Protein AF-A0A364MV01-F1 (afdb_monomer_lite)

pLDDT: mean 85.17, std 17.68, range [36.12, 98.31]

Sequence (183 aa):
MREFLAASLPLLVAGARKRDVSSSATFQLYAYGDNFGGLPLFWDGSLAYAGNPSLANSPEAAVVIFTADSDHHFVGNPNVSTSTGTPSWSNSTLFIPEPSAGDKRVGFLPPNNGTGNDTTHTSGFAFYGSTAMLYGDDGGIATSFTGKKLQDGVYALFWNETEGTVPLTLRKVAPSNPGSKVR

Foldseek 3Di:
DDDDDDDDDDPDDPDDPPPWQDQPDKFWKFKDFPVDDGFTWWADPFFIKGFQQVVVPDLQIAGWIWGAHPQAWTFTDGPPVRGPHDHPAGRWTWKAFDPPAPDFTTGTHGNDVQDADPTIHGGQWTDPPFWIWRQDPVRDIDQQWWWADPDVGMTTIGGNDDPRTGGIIMGRDGDPDPDDPPD

Organism: Stemphylium lycopersici (NCBI:txid183478)

Radius of gyration: 20.09 Å; chains: 1; bounding box: 46×78×45 Å

Secondary structure (DSSP, 8-state):
----------------------TT--B--EEEETTEEEEEEEEETTEEEEE-GGGS--TT-EEEEEEE-TT--EEEEE-TTT-SS-----SEEEEEE-TT-S--B-EEE-SSTT--BTTEE---EEEETTEEEEEPTTS-EE--EEEEEEETTEEEEEES--TT-EE-EEESS--S-------

Structure (mmCIF, N/CA/C/O backbone):
data_AF-A0A364MV01-F1
#
_entry.id   AF-A0A364MV01-F1
#
loop_
_atom_site.group_PDB
_atom_site.id
_atom_site.type_symbol
_atom_site.label_atom_id
_atom_site.label_alt_id
_atom_site.label_comp_id
_atom_site.label_asym_id
_atom_site.label_entity_id
_atom_site.label_seq_id
_atom_site.pdbx_PDB_ins_code
_atom_site.Cartn_x
_atom_site.Cartn_y
_atom_site.Cartn_z
_atom_site.occupancy
_atom_site.B_iso_or_equiv
_atom_site.auth_seq_id
_atom_site.auth_comp_id
_atom_site.auth_asym_id
_atom_site.auth_atom_id
_atom_site.pdbx_PDB_model_num
ATOM 1 N N . MET A 1 1 ? 0.624 -65.455 26.302 1.00 41.00 1 MET A N 1
ATOM 2 C CA . MET A 1 1 ? 1.327 -64.202 25.962 1.00 41.00 1 MET A CA 1
ATOM 3 C C . MET A 1 1 ? 0.863 -63.846 24.553 1.00 41.00 1 MET A C 1
ATOM 5 O O . MET A 1 1 ? 1.135 -64.625 23.653 1.00 41.00 1 MET A O 1
ATOM 9 N N . ARG A 1 2 ? -0.029 -62.857 24.395 1.00 42.50 2 ARG A N 1
ATOM 10 C CA . ARG A 1 2 ? -0.686 -62.528 23.113 1.00 42.50 2 ARG A CA 1
ATOM 11 C C . ARG A 1 2 ? -0.068 -61.246 22.560 1.00 42.50 2 ARG A C 1
ATOM 13 O O . ARG A 1 2 ? 0.119 -60.297 23.312 1.00 42.50 2 ARG A O 1
ATOM 20 N N . GLU A 1 3 ? 0.291 -61.293 21.286 1.00 42.31 3 GLU A N 1
ATOM 21 C CA . GLU A 1 3 ? 1.121 -60.314 20.589 1.00 42.31 3 GLU A CA 1
ATOM 22 C C . GLU A 1 3 ? 0.399 -58.979 20.354 1.00 42.31 3 GLU A C 1
ATOM 24 O O . GLU A 1 3 ? -0.775 -58.948 19.985 1.00 42.31 3 GLU A O 1
ATOM 29 N N . PHE A 1 4 ? 1.116 -57.876 20.579 1.00 43.44 4 PHE A N 1
ATOM 30 C CA . PHE A 1 4 ? 0.682 -56.518 20.258 1.00 43.44 4 PHE A CA 1
ATOM 31 C C . PHE A 1 4 ? 1.067 -56.198 18.805 1.00 43.44 4 PHE A C 1
ATOM 33 O O . PHE A 1 4 ? 2.248 -56.036 18.506 1.00 43.44 4 PHE A O 1
ATOM 40 N N . LEU A 1 5 ? 0.084 -56.059 17.908 1.00 42.28 5 LEU A N 1
ATOM 41 C CA . LEU A 1 5 ? 0.292 -55.407 16.610 1.00 42.28 5 LEU A CA 1
ATOM 42 C C . LEU A 1 5 ? 0.232 -53.885 16.803 1.00 42.28 5 LEU A C 1
ATOM 44 O O . LEU A 1 5 ? -0.844 -53.318 16.987 1.00 42.28 5 LEU A O 1
ATOM 48 N N . ALA A 1 6 ? 1.384 -53.219 16.745 1.00 47.22 6 ALA A N 1
ATOM 49 C CA . ALA A 1 6 ? 1.468 -51.767 16.630 1.00 47.22 6 ALA A CA 1
ATOM 50 C C . ALA A 1 6 ? 1.472 -51.383 15.141 1.00 47.22 6 ALA A C 1
ATOM 52 O O . ALA A 1 6 ? 2.449 -51.619 14.434 1.00 47.22 6 ALA A O 1
ATOM 53 N N . ALA A 1 7 ? 0.371 -50.809 14.655 1.00 45.78 7 ALA A N 1
ATOM 54 C CA . ALA A 1 7 ? 0.291 -50.238 13.315 1.00 45.78 7 ALA A CA 1
ATOM 55 C C . ALA A 1 7 ? 0.897 -48.824 13.323 1.00 45.78 7 ALA A C 1
ATOM 57 O O . ALA A 1 7 ? 0.316 -47.899 13.889 1.00 45.78 7 ALA A O 1
ATOM 58 N N . SER A 1 8 ? 2.068 -48.648 12.709 1.00 47.25 8 SER A N 1
ATOM 59 C CA . SER A 1 8 ? 2.662 -47.335 12.455 1.00 47.25 8 SER A CA 1
ATOM 60 C C . SER A 1 8 ? 2.208 -46.813 11.088 1.00 47.25 8 SER A C 1
ATOM 62 O O . SER A 1 8 ? 2.516 -47.380 10.043 1.00 47.25 8 SER A O 1
ATOM 64 N N . LEU A 1 9 ? 1.445 -45.720 11.088 1.00 49.06 9 LEU A N 1
ATOM 65 C CA . LEU A 1 9 ? 1.092 -44.974 9.879 1.00 49.06 9 LEU A CA 1
ATOM 66 C C . LEU A 1 9 ? 2.166 -43.905 9.618 1.00 49.06 9 LEU A C 1
ATOM 68 O O . LEU A 1 9 ? 2.399 -43.073 10.498 1.00 49.06 9 LEU A O 1
ATOM 72 N N . PRO A 1 10 ? 2.802 -43.861 8.436 1.00 48.56 10 PRO A N 1
ATOM 73 C CA . PRO A 1 10 ? 3.626 -42.724 8.062 1.00 48.56 10 PRO A CA 1
ATOM 74 C C . PRO A 1 10 ? 2.717 -41.545 7.680 1.00 48.56 10 PRO A C 1
ATOM 76 O O . PRO A 1 10 ? 2.032 -41.580 6.658 1.00 48.56 10 PRO A O 1
ATOM 79 N N . LEU A 1 11 ? 2.711 -40.482 8.491 1.00 46.56 11 LEU A N 1
ATOM 80 C CA . LEU A 1 11 ? 2.177 -39.187 8.064 1.00 46.56 11 LEU A CA 1
ATOM 81 C C . LEU A 1 11 ? 3.118 -38.597 7.002 1.00 46.56 11 LEU A C 1
ATOM 83 O O . LEU A 1 11 ? 4.195 -38.093 7.317 1.00 46.56 11 LEU A O 1
ATOM 87 N N . LEU A 1 12 ? 2.699 -38.630 5.738 1.00 43.09 12 LEU A N 1
ATOM 88 C CA . LEU A 1 12 ? 3.287 -37.804 4.686 1.00 43.09 12 LEU A CA 1
ATOM 89 C C . LEU A 1 12 ? 2.880 -36.344 4.928 1.00 43.09 12 LEU A C 1
ATOM 91 O O . LEU A 1 12 ? 1.761 -35.935 4.626 1.00 43.09 12 LEU A O 1
ATOM 95 N N . VAL A 1 13 ? 3.799 -35.548 5.474 1.00 52.81 13 VAL A N 1
ATOM 96 C CA . VAL A 1 13 ? 3.675 -34.087 5.488 1.00 52.81 13 VAL A CA 1
ATOM 97 C C . VAL A 1 13 ? 3.856 -33.592 4.055 1.00 52.81 13 VAL A C 1
ATOM 99 O O . VAL A 1 13 ? 4.966 -33.547 3.525 1.00 52.81 13 VAL A O 1
ATOM 102 N N . ALA A 1 14 ? 2.752 -33.225 3.408 1.00 51.31 14 ALA A N 1
ATOM 103 C CA . ALA A 1 14 ? 2.786 -32.451 2.178 1.00 51.31 14 ALA A CA 1
ATOM 104 C C . ALA A 1 14 ? 3.349 -31.060 2.508 1.00 51.31 14 ALA A C 1
ATOM 106 O O . ALA A 1 14 ? 2.655 -30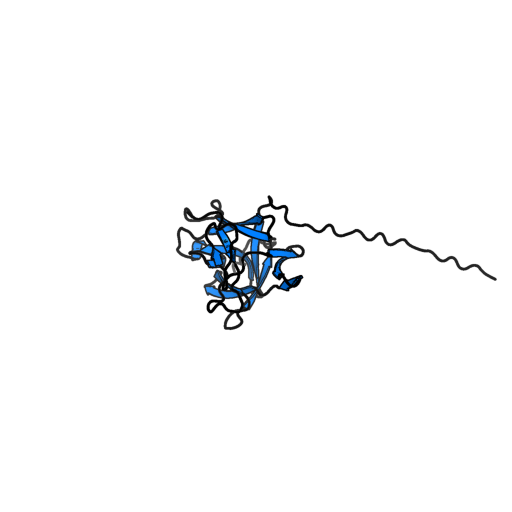.210 3.064 1.00 51.31 14 ALA A O 1
ATOM 107 N N . GLY A 1 15 ? 4.630 -30.843 2.207 1.00 42.66 15 GLY A N 1
ATOM 108 C CA . GLY A 1 15 ? 5.266 -29.540 2.358 1.00 42.66 15 GLY A CA 1
ATOM 109 C C . GLY A 1 15 ? 4.508 -28.488 1.550 1.00 42.66 15 GLY A C 1
ATOM 110 O O . GLY A 1 15 ? 4.415 -28.579 0.323 1.00 42.66 15 GLY A O 1
ATOM 111 N N . ALA A 1 16 ? 3.957 -27.483 2.228 1.00 49.53 16 ALA A N 1
ATOM 112 C CA . ALA A 1 16 ? 3.394 -26.319 1.566 1.00 49.53 16 ALA A CA 1
ATOM 113 C C . ALA A 1 16 ? 4.526 -25.599 0.819 1.00 49.53 16 ALA A C 1
ATOM 115 O O . ALA A 1 16 ? 5.433 -25.039 1.433 1.00 49.53 16 ALA A O 1
ATOM 116 N N . ARG A 1 17 ? 4.497 -25.623 -0.519 1.00 48.19 17 ARG A N 1
ATOM 117 C CA . ARG A 1 17 ? 5.407 -24.799 -1.322 1.00 48.19 17 ARG A CA 1
ATOM 118 C C . ARG A 1 17 ? 5.105 -23.332 -1.026 1.00 48.19 17 ARG A C 1
ATOM 120 O O . ARG A 1 17 ? 3.990 -22.870 -1.285 1.00 48.19 17 ARG A O 1
ATOM 127 N N . LYS A 1 18 ? 6.101 -22.610 -0.504 1.00 46.16 18 LYS A N 1
ATOM 128 C CA . LYS A 1 18 ? 6.099 -21.147 -0.408 1.00 46.16 18 LYS A CA 1
ATOM 129 C C . LYS A 1 18 ? 5.833 -20.609 -1.817 1.00 46.16 18 LYS A C 1
ATOM 131 O O . LYS A 1 18 ? 6.672 -20.735 -2.704 1.00 46.16 18 LYS A O 1
ATOM 136 N N . ARG A 1 19 ? 4.622 -20.101 -2.061 1.00 48.78 19 ARG A N 1
ATOM 137 C CA . ARG A 1 19 ? 4.310 -19.356 -3.285 1.00 48.78 19 ARG A CA 1
ATOM 138 C C . ARG A 1 19 ? 4.868 -17.955 -3.101 1.00 48.78 19 ARG A C 1
ATOM 140 O O . ARG A 1 19 ? 4.115 -17.034 -2.789 1.00 48.78 19 ARG A O 1
ATOM 147 N N . ASP A 1 20 ? 6.184 -17.837 -3.244 1.00 50.91 20 ASP A N 1
ATOM 148 C CA . ASP A 1 20 ? 6.788 -16.535 -3.482 1.00 50.91 20 ASP A CA 1
ATOM 149 C C . ASP A 1 20 ? 6.194 -15.973 -4.776 1.00 50.91 20 ASP A C 1
ATOM 151 O O . ASP A 1 20 ? 5.928 -16.712 -5.733 1.00 50.91 20 ASP A O 1
ATOM 155 N N . VAL A 1 21 ? 5.881 -14.682 -4.774 1.00 53.62 21 VAL A N 1
ATOM 156 C CA . VAL A 1 21 ? 5.477 -14.006 -6.005 1.00 53.62 21 VAL A CA 1
ATOM 157 C C . VAL A 1 21 ? 6.710 -14.014 -6.891 1.00 53.62 21 VAL A C 1
ATOM 159 O O . VAL A 1 21 ? 7.734 -13.456 -6.519 1.00 53.62 21 VAL A O 1
ATOM 162 N N . SER A 1 22 ? 6.642 -14.717 -8.025 1.00 56.75 22 SER A N 1
ATOM 163 C CA . SER A 1 22 ? 7.696 -14.611 -9.032 1.00 56.75 22 SER A CA 1
ATOM 164 C C . SER A 1 22 ? 7.870 -13.133 -9.356 1.00 56.75 22 SER A C 1
ATOM 166 O O . SER A 1 22 ? 6.869 -12.445 -9.549 1.00 56.75 22 SER A O 1
ATOM 168 N N . SER A 1 23 ? 9.106 -12.650 -9.417 1.00 59.25 23 SER A N 1
ATOM 169 C CA . SER A 1 23 ? 9.403 -11.232 -9.630 1.00 59.25 23 SER A CA 1
ATOM 170 C C . SER A 1 23 ? 8.884 -10.673 -10.969 1.00 59.25 23 SER A C 1
ATOM 172 O O . SER A 1 23 ? 8.877 -9.470 -11.199 1.00 59.25 23 SER A O 1
ATOM 174 N N . SER A 1 24 ? 8.381 -11.539 -11.854 1.00 62.16 24 SER A N 1
ATOM 175 C CA . SER A 1 24 ? 7.707 -11.177 -13.105 1.00 62.16 24 SER A CA 1
ATOM 176 C C . SER A 1 24 ? 6.173 -11.237 -13.052 1.00 62.16 24 SER A C 1
ATOM 178 O O . SER A 1 24 ? 5.512 -10.865 -14.021 1.00 62.16 24 SER A O 1
ATOM 180 N N . ALA A 1 25 ? 5.574 -11.716 -11.959 1.00 83.50 25 ALA A N 1
ATOM 181 C CA . ALA A 1 25 ? 4.128 -11.846 -11.843 1.00 83.50 25 ALA A CA 1
ATOM 182 C C . ALA A 1 25 ? 3.491 -10.517 -11.421 1.00 83.50 25 ALA A C 1
ATOM 184 O O . ALA A 1 25 ? 3.784 -9.978 -10.353 1.00 83.50 25 ALA A O 1
ATOM 185 N N . THR A 1 26 ? 2.563 -10.024 -12.239 1.00 93.31 26 THR A N 1
ATOM 186 C CA . THR A 1 26 ? 1.759 -8.848 -11.908 1.00 93.31 26 THR A CA 1
ATOM 187 C C . THR A 1 26 ? 0.609 -9.203 -10.966 1.00 93.31 26 THR A C 1
ATOM 189 O O . THR A 1 26 ? -0.022 -10.251 -11.123 1.00 93.31 26 THR A O 1
ATOM 192 N N . PHE A 1 27 ? 0.267 -8.315 -10.038 1.00 95.31 27 PHE A N 1
ATOM 193 C CA . PHE A 1 27 ? -0.871 -8.470 -9.129 1.00 95.31 27 PHE A CA 1
ATOM 194 C C . PHE A 1 27 ? -1.535 -7.124 -8.818 1.00 95.31 27 PHE A C 1
ATOM 196 O O . PHE A 1 27 ? -0.962 -6.067 -9.036 1.00 95.31 27 PHE A O 1
ATOM 203 N N . GLN A 1 28 ? -2.755 -7.156 -8.292 1.00 96.50 28 GLN A N 1
ATOM 204 C CA . GLN A 1 28 ? -3.411 -5.985 -7.702 1.00 96.50 28 GLN A CA 1
ATOM 205 C C . GLN A 1 28 ? -3.537 -6.206 -6.199 1.00 96.50 28 GLN A C 1
ATOM 207 O O . GLN A 1 28 ? -3.612 -7.350 -5.747 1.00 96.50 28 GLN A O 1
ATOM 212 N N . LEU A 1 29 ? -3.572 -5.124 -5.429 1.00 97.44 29 LEU A N 1
ATOM 213 C CA . LEU A 1 29 ? -3.875 -5.179 -4.004 1.00 97.44 29 LEU A CA 1
ATOM 214 C C . LEU A 1 29 ? -5.323 -4.763 -3.771 1.00 97.44 29 LEU A C 1
ATOM 216 O O . LEU A 1 29 ? -5.802 -3.796 -4.354 1.00 97.44 29 LEU A O 1
ATOM 220 N N . TYR A 1 30 ? -5.999 -5.493 -2.894 1.00 97.62 30 TYR A N 1
ATOM 221 C CA . TYR A 1 30 ? -7.372 -5.238 -2.489 1.00 97.62 30 TYR A CA 1
ATOM 222 C C . TYR A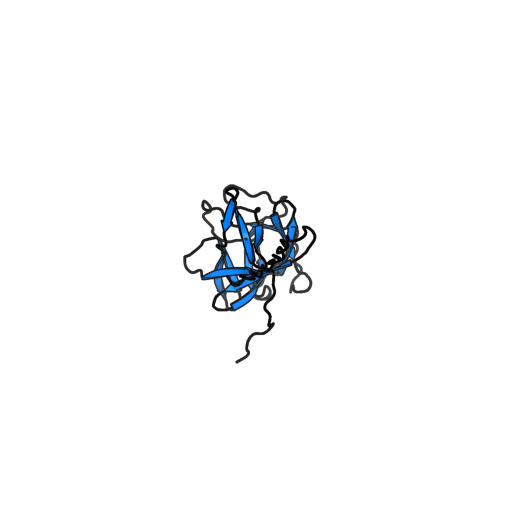 1 30 ? -7.428 -5.086 -0.974 1.00 97.62 30 TYR A C 1
ATOM 224 O O . TYR A 1 30 ? -6.934 -5.947 -0.241 1.00 97.62 30 TYR A O 1
ATOM 232 N N . ALA A 1 31 ? -8.040 -4.005 -0.506 1.00 97.56 31 ALA A N 1
ATOM 233 C CA . ALA A 1 31 ? -8.274 -3.748 0.901 1.00 97.56 31 ALA A CA 1
ATOM 234 C C . ALA A 1 31 ? -9.550 -4.443 1.381 1.00 97.56 31 ALA A C 1
ATOM 236 O O . ALA A 1 31 ? -10.618 -4.340 0.771 1.00 97.56 31 ALA A O 1
ATOM 237 N N . TYR A 1 32 ? -9.431 -5.121 2.513 1.00 96.38 32 TYR A N 1
ATOM 238 C CA . TYR A 1 32 ? -10.519 -5.749 3.247 1.00 96.38 32 TYR A CA 1
ATOM 239 C C . TYR A 1 32 ? -10.598 -5.118 4.631 1.00 96.38 32 TYR A C 1
ATOM 241 O O . TYR A 1 32 ? -9.579 -5.003 5.310 1.00 96.38 32 TYR A O 1
ATOM 249 N N . GLY A 1 33 ? -11.801 -4.739 5.043 1.00 92.31 33 GLY A N 1
ATOM 250 C CA . GLY A 1 33 ? -12.099 -4.254 6.386 1.00 92.31 33 GLY A CA 1
ATOM 251 C C . GLY A 1 33 ? -13.487 -4.715 6.817 1.00 92.31 33 GLY A C 1
ATOM 252 O O . GLY A 1 33 ? -14.207 -5.342 6.041 1.00 92.31 33 GLY A O 1
ATOM 253 N N . ASP A 1 34 ? -13.890 -4.376 8.036 1.00 86.44 34 ASP A N 1
ATOM 254 C CA . ASP A 1 34 ? -15.136 -4.895 8.625 1.00 86.44 34 ASP A CA 1
ATOM 255 C C . ASP A 1 34 ? -16.393 -4.558 7.804 1.00 86.44 34 ASP A C 1
ATOM 257 O O . ASP A 1 34 ? -17.345 -5.333 7.759 1.00 86.44 34 ASP A O 1
ATOM 261 N N . ASN A 1 35 ? -16.382 -3.414 7.112 1.00 83.44 35 ASN A N 1
ATOM 262 C CA . ASN A 1 35 ? -17.541 -2.883 6.389 1.00 83.44 35 ASN A CA 1
ATOM 263 C C . ASN A 1 35 ? -17.447 -3.012 4.859 1.00 83.44 35 ASN A C 1
ATOM 265 O O . ASN A 1 35 ? -18.374 -2.609 4.157 1.00 83.44 35 ASN A O 1
ATOM 269 N N . PHE A 1 36 ? -16.342 -3.534 4.316 1.00 87.62 36 PHE A N 1
ATOM 270 C CA . PHE A 1 36 ? -16.171 -3.700 2.871 1.00 87.62 36 PHE A CA 1
ATOM 271 C C . PHE A 1 36 ? -15.221 -4.849 2.523 1.00 87.62 36 PHE A C 1
ATOM 273 O O . PHE A 1 36 ? -14.208 -5.085 3.179 1.00 87.62 36 PHE A O 1
ATOM 280 N N . GLY A 1 37 ? -15.530 -5.550 1.432 1.00 89.12 37 GLY A N 1
ATOM 281 C CA . GLY A 1 37 ? -14.739 -6.680 0.958 1.00 89.12 37 GLY A CA 1
ATOM 282 C C . GLY A 1 37 ? -14.052 -6.378 -0.365 1.00 89.12 37 GLY A C 1
ATOM 283 O O . GLY A 1 37 ? -14.693 -6.456 -1.408 1.00 89.12 37 GLY A O 1
ATOM 284 N N . GLY A 1 38 ? -12.749 -6.107 -0.327 1.00 93.69 38 GLY A N 1
ATOM 285 C CA . GLY A 1 38 ? -11.891 -6.124 -1.509 1.00 93.69 38 GLY A CA 1
ATOM 286 C C . GLY A 1 38 ? -11.978 -4.880 -2.394 1.00 93.69 38 GLY A C 1
ATOM 287 O O . GLY A 1 38 ? -12.139 -5.003 -3.606 1.00 93.69 38 GLY A O 1
ATOM 288 N N . LEU A 1 39 ? -11.847 -3.687 -1.809 1.00 95.88 39 LEU A N 1
ATOM 289 C CA . LEU A 1 39 ? -11.692 -2.450 -2.582 1.00 95.88 39 LEU A CA 1
ATOM 290 C C . LEU A 1 39 ? -10.296 -2.410 -3.227 1.00 95.88 39 LEU A C 1
ATOM 292 O O . LEU A 1 39 ? -9.318 -2.579 -2.499 1.00 95.88 39 LEU A O 1
ATOM 296 N N . PRO A 1 40 ? -10.159 -2.199 -4.548 1.00 96.81 40 PRO A N 1
ATOM 297 C CA . PRO A 1 40 ? -8.850 -2.177 -5.188 1.00 96.81 40 PRO A CA 1
ATOM 298 C C . PRO A 1 40 ? -8.036 -0.972 -4.715 1.00 96.81 40 PRO A C 1
ATOM 300 O O . PRO A 1 40 ? -8.581 0.105 -4.467 1.00 96.81 40 PRO A O 1
ATOM 303 N N . LEU A 1 41 ? -6.726 -1.161 -4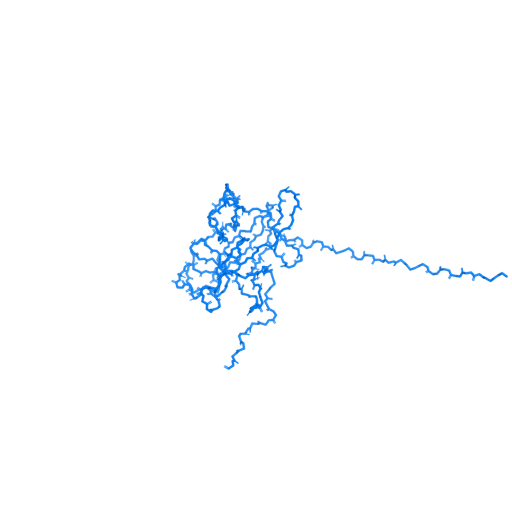.601 1.00 97.81 41 LEU A N 1
ATOM 304 C CA . LEU A 1 41 ? -5.794 -0.086 -4.311 1.00 97.81 41 LEU A CA 1
ATOM 305 C C . LEU A 1 41 ? -5.564 0.746 -5.580 1.00 97.81 41 LEU A C 1
ATOM 307 O O . LEU A 1 41 ? -5.258 0.202 -6.646 1.00 97.81 41 LEU A O 1
ATOM 311 N N . PHE A 1 42 ? -5.700 2.059 -5.465 1.00 97.56 42 PHE A N 1
ATOM 312 C CA . PHE A 1 42 ? -5.466 3.017 -6.532 1.00 97.56 42 PHE A CA 1
ATOM 313 C C . PHE A 1 42 ? -4.498 4.112 -6.082 1.00 97.56 42 PHE A C 1
ATOM 315 O O . PHE A 1 42 ? -4.378 4.427 -4.895 1.00 97.56 42 PHE A O 1
ATOM 322 N N . TRP A 1 43 ? -3.787 4.657 -7.058 1.00 97.19 43 TRP A N 1
ATOM 323 C CA . TRP A 1 43 ? -2.885 5.788 -6.908 1.00 97.19 43 TRP A CA 1
ATOM 324 C C . TRP A 1 43 ? -3.653 7.067 -7.216 1.00 97.19 43 TRP A C 1
ATOM 326 O O . TRP A 1 43 ? -4.393 7.093 -8.200 1.00 97.19 43 TRP A O 1
ATOM 336 N N . ASP A 1 44 ? -3.458 8.117 -6.422 1.00 95.62 44 ASP A N 1
ATOM 337 C CA . ASP A 1 44 ? -3.834 9.483 -6.795 1.00 95.62 44 ASP A CA 1
ATOM 338 C C . ASP A 1 44 ? -2.862 10.491 -6.164 1.00 95.62 44 ASP A C 1
ATOM 340 O O . ASP A 1 44 ? -2.655 10.509 -4.949 1.00 95.62 44 ASP A O 1
ATOM 344 N N . GLY A 1 45 ? -2.216 11.305 -6.998 1.00 93.12 45 GLY A N 1
ATOM 345 C CA . GLY A 1 45 ? -1.331 12.386 -6.565 1.00 93.12 45 GLY A CA 1
ATOM 346 C C . GLY A 1 45 ? -0.216 11.968 -5.597 1.00 93.12 45 GLY A C 1
ATOM 347 O O . GLY A 1 45 ? 0.062 12.723 -4.672 1.00 93.12 45 GLY A O 1
ATOM 348 N N . SER A 1 46 ? 0.415 10.801 -5.797 1.00 94.94 46 SER A N 1
ATOM 349 C CA . SER A 1 46 ? 1.453 10.151 -4.952 1.00 94.94 46 SER A CA 1
ATOM 350 C C . SER A 1 46 ? 0.977 9.379 -3.717 1.00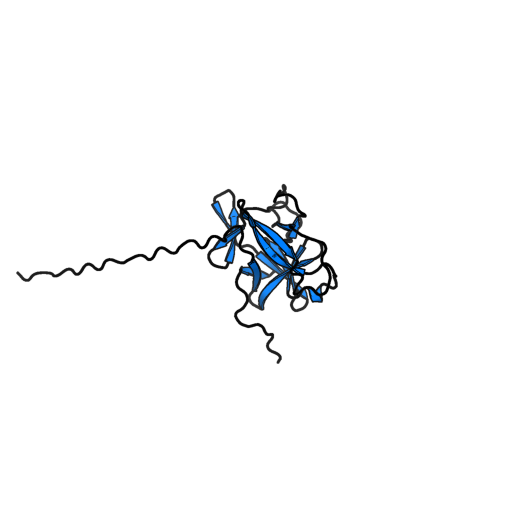 94.94 46 SER A C 1
ATOM 352 O O . SER A 1 46 ? 1.793 8.753 -3.044 1.00 94.94 46 SER A O 1
ATOM 354 N N . LEU A 1 47 ? -0.321 9.356 -3.421 1.00 97.81 47 LEU A N 1
ATOM 355 C CA . LEU A 1 47 ? -0.856 8.656 -2.253 1.00 97.81 47 LEU A CA 1
ATOM 356 C C . LEU A 1 47 ? -1.626 7.396 -2.643 1.00 97.81 47 LEU A C 1
ATOM 358 O O . LEU A 1 47 ? -2.125 7.265 -3.764 1.00 97.81 47 LEU A O 1
ATOM 362 N N . ALA A 1 48 ? -1.704 6.462 -1.696 1.00 98.12 48 ALA A N 1
ATOM 363 C CA . ALA A 1 48 ? -2.421 5.210 -1.853 1.00 98.12 48 ALA A CA 1
ATOM 364 C C . ALA A 1 48 ? -3.822 5.295 -1.239 1.00 98.12 48 ALA A C 1
ATOM 366 O O . ALA A 1 48 ? -4.011 5.678 -0.081 1.00 98.12 48 ALA A O 1
ATOM 367 N N . TYR A 1 49 ? -4.810 4.860 -2.012 1.00 97.75 49 TYR A N 1
ATOM 368 C CA . TYR A 1 49 ? -6.209 4.820 -1.611 1.00 97.75 49 TYR A CA 1
ATOM 369 C C . TYR A 1 49 ? -6.811 3.465 -1.950 1.00 97.75 49 TYR A C 1
ATOM 371 O O . TYR A 1 49 ? -6.381 2.807 -2.890 1.00 97.75 49 TYR A O 1
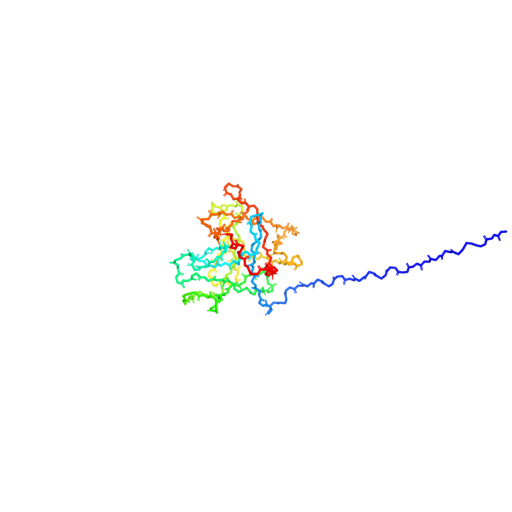ATOM 379 N N . ALA A 1 50 ? -7.839 3.049 -1.222 1.00 97.44 50 ALA A N 1
ATOM 380 C CA . ALA A 1 50 ? -8.629 1.870 -1.549 1.00 97.44 50 ALA A CA 1
ATOM 381 C C . ALA A 1 50 ? -10.033 2.292 -1.981 1.00 97.44 50 ALA A C 1
ATOM 383 O O . ALA A 1 50 ? -10.733 2.967 -1.223 1.00 97.44 50 ALA A O 1
ATOM 384 N N . GLY A 1 51 ? -10.460 1.898 -3.181 1.00 95.38 51 GLY A N 1
ATOM 385 C CA . GLY A 1 51 ? -11.770 2.285 -3.695 1.00 95.38 51 GLY A CA 1
ATOM 386 C C . GLY A 1 51 ? -11.869 2.377 -5.209 1.00 95.38 51 GLY A C 1
ATOM 387 O O . GLY A 1 51 ? -11.065 1.811 -5.943 1.00 95.38 51 GLY A O 1
ATOM 388 N N . ASN A 1 52 ? -12.884 3.103 -5.673 1.00 92.81 52 ASN A N 1
ATOM 389 C CA . ASN A 1 52 ? -13.063 3.401 -7.091 1.00 92.81 52 ASN A CA 1
ATOM 390 C C . ASN A 1 52 ? -12.324 4.707 -7.468 1.00 92.81 52 ASN A C 1
ATOM 392 O O . ASN A 1 52 ? -12.742 5.767 -6.996 1.00 92.81 52 ASN A O 1
ATOM 396 N N . PRO A 1 53 ? -11.293 4.676 -8.338 1.00 92.75 53 PRO A N 1
ATOM 397 C CA . PRO A 1 53 ? -10.551 5.877 -8.734 1.00 92.75 53 PRO A CA 1
ATOM 398 C C . PRO A 1 53 ? -11.406 6.917 -9.471 1.00 92.75 53 PRO A C 1
ATOM 400 O O . PRO A 1 53 ? -11.106 8.105 -9.400 1.00 92.75 53 PRO A O 1
ATOM 403 N N . SER A 1 54 ? -12.515 6.526 -10.112 1.00 91.06 54 SER A N 1
ATOM 404 C CA . SER A 1 54 ? -13.430 7.477 -10.768 1.00 91.06 54 SER A CA 1
ATOM 405 C C . SER A 1 54 ? -14.080 8.467 -9.795 1.00 91.06 54 SER A C 1
ATOM 407 O O . SER A 1 54 ? -14.655 9.461 -10.225 1.00 91.06 54 SER A O 1
ATOM 409 N N . LEU A 1 55 ? -14.003 8.200 -8.488 1.00 91.38 55 LEU A N 1
ATOM 410 C CA . LEU A 1 55 ? -14.500 9.078 -7.433 1.00 91.38 55 LEU A CA 1
ATOM 411 C C . LEU A 1 55 ? -13.468 10.121 -6.968 1.00 91.38 55 LEU A C 1
ATOM 413 O O . LEU A 1 55 ? -13.839 11.036 -6.240 1.00 91.38 55 LEU A O 1
ATOM 417 N N . ALA A 1 56 ? -12.200 10.005 -7.379 1.00 85.38 56 ALA A N 1
ATOM 418 C CA . ALA A 1 56 ? -11.115 10.900 -6.967 1.00 85.38 56 ALA A CA 1
ATOM 419 C C . ALA A 1 56 ? -11.068 12.228 -7.755 1.00 85.38 56 ALA A C 1
ATOM 421 O O . ALA A 1 56 ? -10.286 13.110 -7.421 1.00 85.38 56 ALA A O 1
ATOM 422 N N . ASN A 1 57 ? -11.905 12.401 -8.789 1.00 84.12 57 ASN A N 1
ATOM 423 C CA . ASN A 1 57 ? -11.935 13.592 -9.660 1.00 84.12 57 ASN A CA 1
ATOM 424 C C . ASN A 1 57 ? -10.558 13.983 -10.249 1.00 84.12 57 ASN A C 1
ATOM 426 O O . ASN A 1 57 ? -10.310 15.153 -10.533 1.00 84.12 57 ASN A O 1
ATOM 430 N N . SER A 1 58 ? -9.672 13.006 -10.448 1.00 90.06 58 SER A N 1
ATOM 431 C CA . SER A 1 58 ? -8.307 13.192 -10.944 1.00 90.06 58 SER A CA 1
ATOM 432 C C . SER A 1 58 ? -8.096 12.339 -12.201 1.00 90.06 58 SER A C 1
ATOM 434 O O . SER A 1 58 ? -8.393 11.142 -12.172 1.00 90.06 58 SER A O 1
ATOM 436 N N . PRO A 1 59 ? -7.605 12.907 -13.323 1.00 91.31 59 PRO A N 1
ATOM 437 C CA . PRO A 1 59 ? -7.339 12.139 -14.544 1.00 91.31 59 PRO A CA 1
ATOM 438 C C . PRO A 1 59 ? -6.159 11.170 -14.388 1.00 91.31 59 PRO A C 1
ATOM 440 O O . PRO A 1 59 ? -6.008 10.256 -15.197 1.00 91.31 59 PRO A O 1
ATOM 443 N N . GLU A 1 60 ? -5.347 11.361 -13.348 1.00 94.56 60 GLU A N 1
ATOM 444 C CA . GLU A 1 60 ? -4.211 10.506 -13.019 1.00 94.56 60 GLU A CA 1
ATOM 445 C C . GLU A 1 60 ? -4.600 9.345 -12.086 1.00 94.56 60 GLU A C 1
ATOM 447 O O . GLU A 1 60 ? -3.815 8.410 -11.905 1.00 94.56 60 GLU A O 1
ATOM 452 N N . ALA A 1 61 ? -5.803 9.384 -11.497 1.00 95.44 61 ALA A N 1
ATOM 453 C CA . ALA A 1 61 ? -6.253 8.363 -10.565 1.00 95.44 61 ALA A CA 1
ATOM 454 C C . ALA A 1 61 ? -6.502 7.029 -11.276 1.00 95.44 61 ALA A C 1
ATOM 456 O O . ALA A 1 61 ? -7.316 6.930 -12.199 1.00 95.44 61 ALA A O 1
ATOM 457 N N . ALA A 1 62 ? -5.824 5.977 -10.819 1.00 96.88 62 ALA A N 1
ATOM 458 C CA . ALA A 1 62 ? -5.903 4.665 -11.449 1.00 96.88 62 ALA A CA 1
ATOM 459 C C . ALA A 1 62 ? -5.602 3.524 -10.481 1.00 96.88 62 ALA A C 1
ATOM 461 O O . ALA A 1 62 ? -4.729 3.630 -9.618 1.00 96.88 62 ALA A O 1
ATOM 462 N N . VAL A 1 63 ? -6.310 2.402 -10.659 1.00 97.38 63 VAL A N 1
ATOM 463 C CA . VAL A 1 63 ? -5.998 1.142 -9.965 1.00 97.38 63 VAL A CA 1
ATOM 464 C C . VAL A 1 63 ? -4.560 0.747 -10.280 1.00 97.38 63 VAL A C 1
ATOM 466 O O . VAL A 1 63 ? -4.136 0.824 -11.433 1.00 97.38 63 VAL A O 1
ATOM 469 N N . VAL A 1 64 ? -3.822 0.302 -9.268 1.00 97.56 64 VAL A N 1
ATOM 470 C CA . VAL A 1 64 ? -2.405 -0.031 -9.412 1.00 97.56 64 VAL A CA 1
ATOM 471 C C . VAL A 1 64 ? -2.228 -1.513 -9.737 1.00 97.56 64 VAL A C 1
ATOM 473 O O . VAL A 1 64 ? -2.723 -2.386 -9.021 1.00 97.56 64 VAL A O 1
ATOM 476 N N . ILE A 1 65 ? -1.487 -1.799 -10.806 1.00 96.88 65 ILE A N 1
ATOM 477 C CA . ILE A 1 65 ? -0.933 -3.122 -11.099 1.00 96.88 65 ILE A CA 1
ATOM 478 C C . ILE A 1 65 ? 0.504 -3.135 -10.593 1.00 96.88 65 ILE A C 1
ATOM 480 O O . ILE A 1 65 ? 1.339 -2.356 -11.046 1.00 96.88 65 ILE A O 1
ATOM 484 N N . PHE A 1 66 ? 0.779 -4.031 -9.661 1.00 96.88 66 PHE A N 1
ATOM 485 C CA . PHE A 1 66 ? 2.069 -4.192 -9.020 1.00 96.88 66 PHE A CA 1
ATOM 486 C C . PHE A 1 66 ? 2.882 -5.315 -9.642 1.00 96.88 66 PHE A C 1
ATOM 488 O O . PHE A 1 66 ? 2.335 -6.350 -10.024 1.00 96.88 66 PHE A O 1
ATOM 495 N N . THR A 1 67 ? 4.193 -5.146 -9.627 1.00 95.19 67 THR A N 1
ATOM 496 C CA . THR A 1 67 ? 5.194 -6.213 -9.692 1.00 95.19 67 THR A CA 1
ATOM 497 C C . THR A 1 67 ? 6.029 -6.177 -8.418 1.00 95.19 67 THR A C 1
ATOM 499 O O . THR A 1 67 ? 6.209 -5.110 -7.832 1.00 95.19 67 THR A O 1
ATOM 502 N N . ALA A 1 68 ? 6.533 -7.331 -7.986 1.00 92.81 68 ALA A N 1
ATOM 503 C CA . ALA A 1 68 ? 7.516 -7.403 -6.909 1.00 92.81 68 ALA A CA 1
ATOM 504 C C . ALA A 1 68 ? 8.904 -7.601 -7.523 1.00 92.81 68 ALA A C 1
ATOM 506 O O . ALA A 1 68 ? 9.047 -8.462 -8.387 1.00 92.81 68 ALA A O 1
ATOM 507 N N . ASP A 1 69 ? 9.910 -6.838 -7.115 1.00 88.88 69 ASP A N 1
ATOM 508 C CA . ASP A 1 69 ? 11.290 -7.079 -7.552 1.00 88.88 69 ASP A CA 1
ATOM 509 C C . ASP A 1 69 ? 12.056 -7.995 -6.577 1.00 88.88 69 ASP A C 1
ATOM 511 O O . ASP A 1 69 ? 11.480 -8.568 -5.648 1.00 88.88 69 ASP A O 1
ATOM 515 N N . SER A 1 70 ? 13.352 -8.205 -6.831 1.00 86.00 70 SER A N 1
ATOM 516 C CA . SER A 1 70 ? 14.215 -9.055 -5.999 1.00 86.00 70 SER A CA 1
ATOM 517 C C . SER A 1 70 ? 14.451 -8.514 -4.593 1.00 86.00 70 SER A C 1
ATOM 519 O O . SER A 1 70 ? 14.780 -9.297 -3.706 1.00 86.00 70 SER A O 1
ATOM 521 N N . ASP A 1 71 ? 14.267 -7.211 -4.396 1.00 86.94 71 ASP A N 1
ATOM 522 C CA . ASP A 1 71 ? 14.504 -6.512 -3.133 1.00 86.94 71 ASP A CA 1
ATOM 523 C C . ASP A 1 71 ? 13.194 -6.298 -2.358 1.00 86.94 71 ASP A C 1
ATOM 525 O O . ASP A 1 71 ? 13.137 -5.558 -1.375 1.00 86.94 71 ASP A O 1
ATOM 529 N N . HIS A 1 72 ? 12.128 -6.994 -2.773 1.00 90.81 72 HIS A N 1
ATOM 530 C CA . HIS A 1 72 ? 10.811 -6.940 -2.147 1.00 90.81 72 HIS A CA 1
ATOM 531 C C . HIS A 1 72 ? 10.167 -5.544 -2.201 1.00 90.81 72 HIS A C 1
ATOM 533 O O . HIS A 1 72 ? 9.356 -5.196 -1.339 1.00 90.81 72 HIS A O 1
ATOM 539 N N . HIS A 1 73 ? 10.470 -4.752 -3.233 1.00 94.06 73 HIS A N 1
ATOM 540 C CA . HIS A 1 73 ? 9.711 -3.544 -3.535 1.00 94.06 73 HIS A CA 1
ATOM 541 C C . HIS A 1 73 ? 8.427 -3.904 -4.278 1.00 94.06 73 HIS A C 1
ATOM 543 O O . HIS A 1 73 ? 8.428 -4.719 -5.203 1.00 94.06 73 HIS A O 1
ATOM 549 N N . PHE A 1 74 ? 7.321 -3.253 -3.927 1.00 95.69 74 PHE A N 1
ATOM 550 C CA . PHE A 1 74 ? 6.089 -3.315 -4.712 1.00 95.69 74 PHE A CA 1
ATOM 551 C C . PHE A 1 74 ? 6.045 -2.129 -5.677 1.00 95.69 74 PHE A C 1
ATOM 553 O O . PHE A 1 74 ? 5.694 -1.011 -5.301 1.00 95.69 74 PHE A O 1
ATOM 560 N N . VAL A 1 75 ? 6.398 -2.385 -6.937 1.00 95.94 75 VAL A N 1
ATOM 561 C CA . VAL A 1 75 ? 6.468 -1.381 -8.005 1.00 95.94 75 VAL A CA 1
ATOM 562 C C . VAL A 1 75 ? 5.150 -1.349 -8.768 1.00 95.94 75 VAL A C 1
ATOM 564 O O . VAL A 1 75 ? 4.733 -2.347 -9.351 1.00 95.94 75 VAL A O 1
ATOM 567 N N . GLY A 1 76 ? 4.482 -0.202 -8.748 1.00 95.75 76 GLY A N 1
ATOM 568 C CA . GLY A 1 76 ? 3.162 0.020 -9.316 1.00 95.75 76 GLY A CA 1
ATOM 569 C C . GLY A 1 76 ? 3.180 0.701 -10.683 1.00 95.75 76 GLY A C 1
ATOM 570 O O . GLY A 1 76 ? 3.954 1.624 -10.936 1.00 95.75 76 GLY A O 1
ATOM 571 N N . ASN A 1 77 ? 2.251 0.288 -11.540 1.00 96.19 77 ASN A N 1
ATOM 572 C CA . ASN A 1 77 ? 1.911 0.925 -12.809 1.00 96.19 77 ASN A CA 1
ATOM 573 C C . ASN A 1 77 ? 0.385 1.105 -12.917 1.00 96.19 77 ASN A C 1
ATOM 575 O O . ASN A 1 77 ? -0.362 0.311 -12.329 1.00 96.19 77 ASN A O 1
ATOM 579 N N . PRO A 1 78 ? -0.110 2.112 -13.656 1.00 97.06 78 PRO A N 1
ATOM 580 C CA . PRO A 1 78 ? -1.543 2.336 -13.797 1.00 97.06 78 PRO A CA 1
ATOM 581 C C . PRO A 1 78 ? -2.204 1.207 -14.588 1.00 97.06 78 PRO A C 1
ATOM 583 O O . PRO A 1 78 ? -1.725 0.785 -15.643 1.00 97.06 78 PRO A O 1
ATOM 586 N N . ASN A 1 79 ? -3.369 0.754 -14.128 1.00 94.31 79 ASN A N 1
ATOM 587 C CA . ASN A 1 79 ? -4.242 -0.096 -14.921 1.00 94.31 79 ASN A CA 1
ATOM 588 C C . ASN A 1 79 ? -5.021 0.745 -15.941 1.00 94.31 79 ASN A C 1
ATOM 590 O O . ASN A 1 79 ? -6.164 1.149 -15.704 1.00 94.31 79 ASN A O 1
ATOM 594 N N . VAL A 1 80 ? -4.421 0.980 -17.104 1.00 87.88 80 VAL A N 1
ATOM 595 C CA . VAL A 1 80 ? -5.032 1.779 -18.180 1.00 87.88 80 VAL A CA 1
ATOM 596 C C . VAL A 1 80 ? -6.346 1.194 -18.711 1.00 87.88 80 VAL A C 1
ATOM 598 O O . VAL A 1 80 ? -7.163 1.931 -19.245 1.00 87.88 80 VAL A O 1
ATOM 601 N N . SER A 1 81 ? -6.601 -0.108 -18.523 1.00 83.81 81 SER A N 1
ATOM 602 C CA . SER A 1 81 ? -7.845 -0.747 -18.984 1.00 83.81 81 SER A CA 1
ATOM 603 C C . SER A 1 81 ? -9.072 -0.422 -18.123 1.00 83.81 81 SER A C 1
ATOM 605 O O . SER A 1 81 ? -10.200 -0.550 -18.592 1.00 83.81 81 SER A O 1
ATOM 607 N N . THR A 1 82 ? -8.864 0.003 -16.873 1.00 78.75 82 THR A N 1
ATOM 608 C CA . THR A 1 82 ? -9.934 0.335 -15.915 1.00 78.75 82 THR A CA 1
ATOM 609 C C . THR A 1 82 ? -9.929 1.807 -15.506 1.00 78.75 82 THR A C 1
ATOM 611 O O . THR A 1 82 ? -10.691 2.200 -14.626 1.00 78.75 82 THR A O 1
ATOM 614 N N . SER A 1 83 ? -9.032 2.608 -16.079 1.00 79.62 83 SER A N 1
ATOM 615 C CA . SER A 1 83 ? -8.881 4.025 -15.747 1.00 79.62 83 SER A CA 1
ATOM 616 C C . SER A 1 83 ? -9.846 4.875 -16.569 1.00 79.62 83 SER A C 1
ATOM 618 O O . SER A 1 83 ? -10.094 4.590 -17.736 1.00 79.62 83 SER A O 1
ATOM 620 N N . THR A 1 84 ? -10.390 5.933 -15.965 1.00 78.50 84 THR A N 1
ATOM 621 C CA . THR A 1 84 ? -11.260 6.900 -16.661 1.00 78.50 84 THR A CA 1
ATOM 622 C C . THR A 1 84 ? -10.488 8.038 -17.328 1.00 78.50 84 THR A C 1
ATOM 624 O O . THR A 1 84 ? -11.066 8.769 -18.128 1.00 78.50 84 THR A O 1
ATOM 627 N N . GLY A 1 85 ? -9.207 8.204 -16.990 1.00 84.44 85 GLY A N 1
ATOM 628 C CA . GLY A 1 85 ? -8.291 9.167 -17.601 1.00 84.44 85 GLY A CA 1
ATOM 629 C C . GLY A 1 85 ? -7.100 8.488 -18.278 1.00 84.44 85 GLY A C 1
ATOM 630 O O . GLY A 1 85 ? -7.123 7.284 -18.539 1.00 84.44 85 GLY A O 1
ATOM 631 N N . THR A 1 86 ? -6.045 9.268 -18.519 1.00 88.75 86 THR A N 1
ATOM 632 C CA . THR A 1 86 ? -4.786 8.802 -19.121 1.00 88.75 86 THR A CA 1
ATOM 633 C C . THR A 1 86 ? -3.640 9.050 -18.139 1.00 88.75 86 THR A C 1
ATOM 635 O O . THR A 1 86 ? -2.924 10.038 -18.298 1.00 88.75 86 THR A O 1
ATOM 638 N N . PRO A 1 87 ? -3.472 8.198 -17.109 1.00 93.50 87 PRO A N 1
ATOM 639 C CA . PRO A 1 87 ? -2.428 8.396 -16.116 1.00 93.50 87 PRO A CA 1
ATOM 640 C C . PRO A 1 87 ? -1.040 8.397 -16.755 1.00 93.50 87 PRO A C 1
ATOM 642 O O . PRO A 1 87 ? -0.724 7.549 -17.592 1.00 93.50 87 PRO A O 1
ATOM 645 N N . SER A 1 88 ? -0.215 9.350 -16.342 1.00 93.88 88 SER A N 1
ATOM 646 C CA . SER A 1 88 ? 1.134 9.590 -16.861 1.00 93.88 88 SER A CA 1
ATOM 647 C C . SER A 1 88 ? 2.238 8.936 -16.024 1.00 93.88 88 SER A C 1
ATOM 649 O O . SER A 1 88 ? 3.378 8.808 -16.477 1.00 93.88 88 SER A O 1
ATOM 651 N N . TRP A 1 89 ? 1.914 8.510 -14.802 1.00 95.19 89 TRP A N 1
ATOM 652 C CA . TRP A 1 89 ? 2.852 7.871 -13.887 1.00 95.19 89 TRP A CA 1
ATOM 653 C C . TRP A 1 89 ? 3.119 6.408 -14.270 1.00 95.19 89 TRP A C 1
ATOM 655 O O . TRP A 1 89 ? 2.294 5.719 -14.864 1.00 95.19 89 TRP A O 1
ATOM 665 N N . SER A 1 90 ? 4.308 5.923 -13.928 1.00 95.75 90 SER A N 1
ATOM 666 C CA . SER A 1 90 ? 4.724 4.529 -14.107 1.00 95.75 90 SER A CA 1
ATOM 667 C C . SER A 1 90 ? 5.815 4.193 -13.096 1.00 95.75 90 SER A C 1
ATOM 669 O O . SER A 1 90 ? 6.383 5.097 -12.481 1.00 95.75 90 SER A O 1
ATOM 671 N N . ASN A 1 91 ? 6.084 2.900 -12.909 1.00 95.12 91 ASN A N 1
ATOM 672 C CA . ASN A 1 91 ? 7.158 2.359 -12.071 1.00 95.12 91 ASN A CA 1
ATOM 673 C C . ASN A 1 91 ? 7.288 3.042 -10.697 1.00 95.12 91 ASN A C 1
ATOM 675 O O . ASN A 1 91 ? 8.388 3.354 -10.246 1.00 95.12 91 ASN A O 1
AT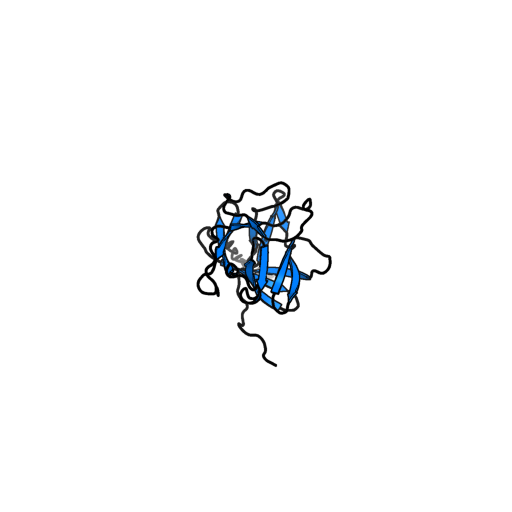OM 679 N N . SER A 1 92 ? 6.153 3.324 -10.059 1.00 95.88 92 SER A N 1
ATOM 680 C CA . SER A 1 92 ? 6.107 4.048 -8.790 1.00 95.88 92 SER A CA 1
ATOM 681 C C . SER A 1 92 ? 6.161 3.063 -7.628 1.00 95.88 92 SER A C 1
ATOM 683 O O . SER A 1 92 ? 5.362 2.130 -7.572 1.00 95.88 92 SER A O 1
ATOM 685 N N . THR A 1 93 ? 7.092 3.247 -6.701 1.00 96.75 93 THR A N 1
ATOM 686 C CA . THR A 1 93 ? 7.331 2.284 -5.618 1.00 96.75 93 THR A CA 1
ATOM 687 C C . THR A 1 93 ? 6.438 2.582 -4.425 1.00 96.75 93 THR A C 1
ATOM 689 O O . THR A 1 93 ? 6.461 3.699 -3.914 1.00 96.75 93 THR A O 1
ATOM 692 N N . LEU A 1 94 ? 5.671 1.592 -3.964 1.00 97.44 94 LEU A N 1
ATOM 693 C CA . LEU A 1 94 ? 4.887 1.701 -2.734 1.00 97.44 94 LEU A CA 1
ATOM 694 C C . LEU A 1 94 ? 5.815 1.949 -1.538 1.00 97.44 94 LEU A C 1
ATOM 696 O O . LEU A 1 94 ? 6.822 1.262 -1.386 1.00 97.44 94 LEU A O 1
ATOM 700 N N . PHE A 1 95 ? 5.445 2.881 -0.667 1.00 97.38 95 PHE A N 1
ATOM 701 C CA . PHE A 1 95 ? 6.116 3.085 0.610 1.00 97.38 95 PHE A CA 1
ATOM 702 C C . PHE A 1 95 ? 5.112 3.091 1.757 1.00 97.38 95 PHE A C 1
ATOM 704 O O . PHE A 1 95 ? 3.971 3.536 1.607 1.00 97.38 95 PHE A O 1
ATOM 711 N N . ILE A 1 96 ? 5.569 2.662 2.928 1.00 97.06 96 ILE A N 1
ATOM 712 C CA . ILE A 1 96 ? 4.932 2.972 4.206 1.00 97.06 96 ILE A CA 1
ATOM 713 C C . ILE A 1 96 ? 5.772 4.023 4.950 1.00 97.06 96 ILE A C 1
ATOM 715 O O . ILE A 1 96 ? 6.989 4.085 4.776 1.00 97.06 96 ILE A O 1
ATOM 719 N N . PRO A 1 97 ? 5.149 4.878 5.763 1.00 96.44 97 PRO A N 1
ATOM 720 C CA . PRO A 1 97 ? 5.870 5.833 6.590 1.00 96.44 97 PRO A CA 1
ATOM 721 C C . PRO A 1 97 ? 6.597 5.141 7.747 1.00 96.44 97 PRO A C 1
ATOM 723 O O . PRO A 1 97 ? 6.049 4.252 8.404 1.00 96.44 97 PRO A O 1
ATOM 726 N N . GLU A 1 98 ? 7.806 5.611 8.039 1.00 93.69 98 GLU A N 1
ATOM 727 C CA . GLU A 1 98 ? 8.567 5.210 9.225 1.00 93.69 98 GLU A CA 1
ATOM 728 C C . GLU A 1 98 ? 7.898 5.731 10.521 1.00 93.69 98 GLU A C 1
ATOM 730 O O . GLU A 1 98 ? 7.128 6.708 10.499 1.00 93.69 98 GLU A O 1
ATOM 735 N N . PRO A 1 99 ? 8.181 5.142 11.700 1.00 91.12 99 PRO A N 1
ATOM 736 C CA . PRO A 1 99 ? 7.655 5.626 12.978 1.00 91.12 99 PRO A CA 1
ATOM 737 C C . PRO A 1 99 ? 7.961 7.107 13.254 1.00 91.12 99 PRO A C 1
ATOM 739 O O . PRO A 1 99 ? 7.134 7.792 13.856 1.00 91.12 99 PRO A O 1
ATOM 742 N N . SER A 1 100 ? 9.088 7.614 12.751 1.00 90.50 100 SER A N 1
ATOM 743 C CA . SER A 1 100 ? 9.532 9.014 12.830 1.00 90.50 100 SER A CA 1
ATOM 744 C C . SER A 1 100 ? 8.722 9.990 11.964 1.00 90.50 100 SER A C 1
ATOM 746 O O . SER A 1 100 ? 8.752 11.194 12.220 1.00 90.50 100 SER A O 1
ATOM 748 N N . ALA A 1 101 ? 8.003 9.513 10.942 1.00 94.44 101 ALA A N 1
ATOM 749 C CA . ALA A 1 101 ? 7.311 10.378 9.989 1.00 94.44 101 ALA A CA 1
ATOM 750 C C . ALA A 1 101 ? 6.124 11.108 10.639 1.00 94.44 101 ALA A C 1
ATOM 752 O O . ALA A 1 101 ? 5.307 10.484 11.316 1.00 94.44 101 ALA A O 1
ATOM 753 N N . GLY A 1 102 ? 5.986 12.416 10.404 1.00 93.69 102 GLY A N 1
ATOM 754 C CA . GLY A 1 102 ? 4.827 13.184 10.885 1.00 93.69 102 GLY A CA 1
ATOM 755 C C . GLY A 1 102 ? 3.526 12.871 10.135 1.00 93.69 102 GLY A C 1
ATOM 756 O O . GLY A 1 102 ? 2.442 13.068 10.672 1.00 93.69 102 GLY A O 1
ATOM 757 N N . ASP A 1 103 ? 3.633 12.363 8.907 1.00 95.31 103 ASP A N 1
ATOM 758 C CA . ASP A 1 103 ? 2.509 11.920 8.087 1.00 95.31 103 ASP A CA 1
ATOM 759 C C . ASP A 1 103 ? 2.492 10.391 8.022 1.00 95.31 103 ASP A C 1
ATOM 761 O O . ASP A 1 103 ? 3.487 9.769 7.650 1.00 95.31 103 ASP A O 1
ATOM 765 N N . LYS A 1 104 ? 1.362 9.788 8.404 1.00 97.44 104 LYS A N 1
ATOM 766 C CA . LYS A 1 104 ? 1.181 8.332 8.454 1.00 97.44 104 LYS A CA 1
ATOM 767 C C . LYS A 1 104 ? 0.492 7.749 7.217 1.00 97.44 104 LYS A C 1
ATOM 769 O O . LYS A 1 104 ? 0.132 6.569 7.217 1.00 97.44 104 LYS A O 1
ATOM 774 N N . ARG A 1 105 ? 0.315 8.538 6.155 1.00 98.00 105 ARG A N 1
ATOM 775 C CA . ARG A 1 105 ? -0.256 8.066 4.886 1.00 98.00 105 ARG A CA 1
ATOM 776 C C . ARG A 1 105 ? 0.712 7.155 4.134 1.00 98.00 105 ARG A C 1
ATOM 778 O O . ARG A 1 105 ? 1.900 7.438 4.015 1.00 98.00 105 ARG A O 1
ATOM 785 N N . VAL A 1 106 ? 0.169 6.070 3.594 1.00 98.25 106 VAL A N 1
ATOM 786 C CA . VAL A 1 106 ? 0.858 5.183 2.648 1.00 98.25 106 VAL A CA 1
ATOM 787 C C . VAL A 1 106 ? 0.811 5.832 1.270 1.00 98.25 106 VAL A C 1
ATOM 789 O O . VAL A 1 106 ? -0.204 6.421 0.883 1.00 98.25 106 VAL A O 1
ATOM 792 N N . GLY A 1 107 ? 1.890 5.715 0.509 1.00 97.94 107 GLY A N 1
ATOM 793 C CA . GLY A 1 107 ? 1.971 6.366 -0.789 1.00 97.94 107 GLY A CA 1
ATOM 794 C C . GLY A 1 107 ? 2.933 5.692 -1.740 1.00 97.94 107 GLY A C 1
ATOM 795 O O . GLY A 1 107 ? 3.292 4.527 -1.582 1.00 97.94 107 GLY A O 1
ATOM 796 N N . PHE A 1 108 ? 3.321 6.449 -2.754 1.00 97.50 108 PHE A N 1
ATOM 797 C CA . PHE A 1 108 ? 4.194 6.008 -3.818 1.00 97.50 108 PHE A CA 1
ATOM 798 C C . PHE A 1 108 ? 5.303 7.023 -4.049 1.00 97.50 108 PHE A C 1
ATOM 800 O O . PHE A 1 108 ? 5.043 8.217 -4.212 1.00 97.50 108 PHE A O 1
ATOM 807 N N . LEU A 1 109 ? 6.535 6.534 -4.117 1.00 96.62 109 LEU A N 1
ATOM 808 C CA . LEU A 1 109 ? 7.664 7.312 -4.597 1.00 96.62 109 LEU A CA 1
ATOM 809 C C . LEU A 1 109 ? 7.743 7.205 -6.127 1.00 96.62 109 LEU A C 1
ATOM 811 O O . LEU A 1 109 ? 7.422 6.150 -6.687 1.00 96.62 109 LEU A O 1
ATOM 815 N N . PRO A 1 110 ? 8.165 8.275 -6.824 1.00 93.62 110 PRO A N 1
ATOM 816 C CA . PRO A 1 110 ? 8.478 8.191 -8.246 1.00 93.62 110 PRO A CA 1
ATOM 817 C C . PRO A 1 110 ? 9.605 7.169 -8.491 1.00 93.62 110 PRO A C 1
ATOM 819 O O . PRO A 1 110 ? 10.292 6.787 -7.540 1.00 93.62 110 PRO A O 1
ATOM 822 N N . PRO A 1 111 ? 9.835 6.744 -9.747 1.00 90.94 111 PRO A N 1
ATOM 823 C CA . PRO A 1 111 ? 10.867 5.762 -10.072 1.00 90.94 111 PRO A CA 1
ATOM 824 C C . PRO A 1 111 ? 12.231 6.140 -9.481 1.00 90.94 111 PRO A C 1
ATOM 826 O O . PRO A 1 111 ? 12.856 7.113 -9.901 1.00 90.94 111 PRO A O 1
ATOM 829 N N . ASN A 1 112 ? 12.679 5.378 -8.482 1.00 85.62 112 ASN A N 1
ATOM 830 C CA . ASN A 1 112 ? 13.885 5.684 -7.710 1.00 85.62 112 ASN A CA 1
ATOM 831 C C . ASN A 1 112 ? 14.665 4.429 -7.279 1.00 85.62 112 ASN A C 1
ATOM 833 O O . ASN A 1 112 ? 15.404 4.463 -6.294 1.00 85.62 112 ASN A O 1
ATOM 837 N N . ASN A 1 113 ? 14.472 3.312 -7.988 1.00 81.00 113 ASN A N 1
ATOM 838 C CA . ASN A 1 113 ? 15.054 2.002 -7.667 1.00 81.00 113 ASN A CA 1
ATOM 839 C C . ASN A 1 113 ? 14.722 1.511 -6.246 1.00 81.00 113 ASN A C 1
ATOM 841 O O . ASN A 1 113 ? 15.532 0.839 -5.621 1.00 81.00 113 ASN A O 1
ATOM 845 N N . GLY A 1 114 ? 13.555 1.897 -5.722 1.00 79.81 114 GLY A N 1
ATOM 846 C CA . GLY A 1 114 ? 13.111 1.493 -4.389 1.00 79.81 114 GLY A CA 1
ATOM 847 C C . GLY A 1 114 ? 13.844 2.187 -3.243 1.00 79.81 114 GLY A C 1
ATOM 848 O O . GLY A 1 114 ? 13.765 1.733 -2.109 1.00 79.81 114 GLY A O 1
ATOM 849 N N . THR A 1 115 ? 14.526 3.304 -3.499 1.00 87.81 115 THR A N 1
ATOM 850 C CA . THR A 1 115 ? 15.269 4.027 -2.458 1.00 87.81 115 THR A CA 1
ATOM 851 C C . THR A 1 115 ? 14.303 4.738 -1.500 1.00 87.81 115 THR A C 1
ATOM 853 O O . THR A 1 115 ? 13.639 5.701 -1.885 1.00 87.81 115 THR A O 1
ATOM 856 N N . GLY A 1 116 ? 14.213 4.267 -0.255 1.00 85.94 116 GLY A N 1
ATOM 857 C CA . GLY A 1 116 ? 13.507 4.948 0.835 1.00 85.94 116 GLY A CA 1
ATOM 858 C C . GLY A 1 116 ? 14.300 6.126 1.419 1.00 85.94 116 GLY A C 1
ATOM 859 O O . GLY A 1 116 ? 15.294 6.582 0.849 1.00 85.94 116 GLY A O 1
ATOM 860 N N . ASN A 1 117 ? 13.869 6.632 2.572 1.00 88.75 117 ASN A N 1
ATOM 861 C CA . ASN A 1 117 ? 14.598 7.628 3.367 1.00 88.75 117 ASN A CA 1
ATOM 862 C C . ASN A 1 117 ? 14.216 7.516 4.854 1.00 88.75 117 ASN A C 1
ATOM 864 O O . ASN A 1 117 ? 13.377 6.698 5.214 1.00 88.75 117 ASN A O 1
ATOM 868 N N . ASP A 1 118 ? 14.747 8.397 5.706 1.00 88.19 118 ASP A N 1
ATOM 869 C CA . ASP A 1 118 ? 14.498 8.410 7.162 1.00 88.19 118 ASP A CA 1
ATOM 870 C C . ASP A 1 118 ? 13.015 8.534 7.582 1.00 88.19 118 ASP A C 1
ATOM 872 O O . ASP A 1 118 ? 12.688 8.434 8.766 1.00 88.19 118 ASP A O 1
ATOM 876 N N . THR A 1 119 ? 12.113 8.796 6.634 1.00 92.06 119 THR A N 1
ATOM 877 C CA . THR A 1 119 ? 10.665 8.920 6.848 1.00 92.06 119 THR A CA 1
ATOM 878 C C . THR A 1 119 ? 9.836 7.920 6.041 1.00 92.06 119 THR A C 1
ATOM 880 O O . THR A 1 119 ? 8.627 7.836 6.255 1.00 92.06 119 THR A O 1
ATOM 883 N N . THR A 1 120 ? 10.441 7.162 5.123 1.00 94.19 120 THR A N 1
ATOM 884 C CA . THR A 1 120 ? 9.728 6.275 4.193 1.00 94.19 120 THR A CA 1
ATOM 885 C C . THR A 1 120 ? 10.463 4.957 3.999 1.00 94.19 120 THR A C 1
ATOM 887 O O . THR A 1 120 ? 11.635 4.928 3.629 1.00 94.19 120 THR A O 1
ATOM 890 N N . HIS A 1 121 ? 9.726 3.868 4.180 1.00 94.12 121 HIS A N 1
ATOM 891 C CA . HIS A 1 121 ? 10.185 2.502 4.000 1.00 94.12 121 HIS A CA 1
ATOM 892 C C . HIS A 1 121 ? 9.546 1.895 2.750 1.00 94.12 121 HIS A C 1
ATOM 894 O O . HIS A 1 121 ? 8.324 1.938 2.589 1.00 94.12 121 HIS A O 1
ATOM 900 N N . THR A 1 122 ? 10.355 1.331 1.861 1.00 95.06 122 THR A N 1
ATOM 901 C CA . THR A 1 122 ? 9.949 0.932 0.499 1.00 95.06 122 THR A CA 1
ATOM 902 C C . THR A 1 122 ? 10.132 -0.553 0.203 1.00 95.06 122 THR A C 1
ATOM 904 O O . THR A 1 122 ? 9.542 -1.049 -0.759 1.00 95.06 122 THR A O 1
ATOM 907 N N . SER A 1 123 ? 10.940 -1.260 0.993 1.00 92.69 123 SER A N 1
ATOM 908 C CA . SER A 1 123 ? 11.319 -2.662 0.795 1.00 92.69 123 SER A CA 1
ATOM 909 C C . SER A 1 123 ? 10.649 -3.584 1.820 1.00 92.69 123 SER A C 1
ATOM 911 O O . SER A 1 123 ? 9.818 -3.159 2.620 1.00 92.69 123 SER A O 1
ATOM 913 N N . GLY A 1 124 ? 10.934 -4.887 1.740 1.00 92.06 124 GLY A N 1
ATOM 914 C CA . GLY A 1 124 ? 10.419 -5.877 2.692 1.00 92.06 124 GLY A CA 1
ATOM 915 C C . GLY A 1 124 ? 8.959 -6.287 2.470 1.00 92.06 124 GLY A C 1
ATOM 916 O O . GLY A 1 124 ? 8.424 -7.096 3.231 1.00 92.06 124 GLY A O 1
ATOM 917 N N . PHE A 1 125 ? 8.289 -5.798 1.423 1.00 94.38 125 PHE A N 1
ATOM 918 C CA . PHE A 1 125 ? 6.925 -6.219 1.117 1.00 94.38 125 PHE A CA 1
ATOM 919 C C . PHE A 1 125 ? 6.895 -7.642 0.554 1.00 94.38 125 PHE A C 1
ATOM 921 O O . PHE A 1 125 ? 7.487 -7.961 -0.478 1.00 94.38 125 PHE A O 1
ATOM 928 N N . ALA A 1 126 ? 6.126 -8.518 1.191 1.00 93.19 126 ALA A N 1
ATOM 929 C CA . ALA A 1 126 ? 5.896 -9.859 0.670 1.00 93.19 126 ALA A CA 1
ATOM 930 C C . ALA A 1 126 ? 4.498 -10.373 1.011 1.00 93.19 126 ALA A C 1
ATOM 932 O O . ALA A 1 126 ? 3.683 -9.696 1.638 1.00 93.19 126 ALA A O 1
ATOM 933 N N . PHE A 1 127 ? 4.196 -11.590 0.560 1.00 93.12 127 PHE A N 1
ATOM 934 C CA . PHE A 1 127 ? 2.911 -12.225 0.817 1.00 93.12 127 PHE A CA 1
ATOM 935 C C . PHE A 1 127 ? 3.044 -13.432 1.734 1.00 93.12 127 PHE A C 1
ATOM 937 O O . PHE A 1 127 ? 3.718 -14.406 1.397 1.00 93.12 127 PHE A O 1
ATOM 944 N N . TYR A 1 128 ? 2.267 -13.440 2.814 1.00 90.88 128 TYR A N 1
ATOM 945 C CA . TYR A 1 128 ? 1.929 -14.670 3.519 1.00 90.88 128 TYR A CA 1
ATOM 946 C C . TYR A 1 128 ? 0.610 -15.213 2.959 1.00 90.88 128 TYR A C 1
ATOM 948 O O . TYR A 1 128 ? -0.484 -14.690 3.202 1.00 90.88 128 TYR A O 1
ATOM 956 N N . GLY A 1 129 ? 0.716 -16.233 2.105 1.00 92.00 129 GLY A N 1
ATOM 957 C CA . GLY A 1 129 ? -0.410 -16.729 1.315 1.00 92.00 129 GLY A CA 1
ATOM 958 C C . GLY A 1 129 ? -0.911 -15.674 0.321 1.00 92.00 129 GLY A C 1
ATOM 959 O O . GLY A 1 129 ? -0.289 -15.439 -0.717 1.00 92.00 129 GLY A O 1
ATOM 960 N N . SER A 1 130 ? -2.061 -15.062 0.620 1.00 93.81 130 SER A N 1
ATOM 961 C CA . SER A 1 130 ? -2.642 -13.969 -0.178 1.00 93.81 130 SER A CA 1
ATOM 962 C C . SER A 1 130 ? -2.496 -12.587 0.450 1.00 93.81 130 SER A C 1
ATOM 964 O O . SER A 1 130 ? -2.850 -11.614 -0.205 1.00 93.81 130 SER A O 1
ATOM 966 N N . THR A 1 131 ? -2.057 -12.502 1.703 1.00 95.62 131 THR A N 1
ATOM 967 C CA . THR A 1 131 ? -2.059 -11.264 2.491 1.00 95.62 131 THR A CA 1
ATOM 968 C C . THR A 1 131 ? -0.710 -10.576 2.379 1.00 95.62 131 THR A C 1
ATOM 970 O O . THR A 1 131 ? 0.311 -11.235 2.566 1.00 95.62 131 THR A O 1
ATOM 973 N N . ALA A 1 132 ? -0.711 -9.287 2.043 1.00 95.88 132 ALA A N 1
ATOM 974 C CA . ALA A 1 132 ? 0.498 -8.477 2.000 1.00 95.88 132 ALA A CA 1
ATOM 975 C C . ALA A 1 132 ? 0.970 -8.178 3.427 1.00 95.88 132 ALA A C 1
ATOM 977 O O . ALA A 1 132 ? 0.163 -7.835 4.292 1.00 95.88 132 ALA A O 1
ATOM 978 N N . MET A 1 133 ? 2.267 -8.326 3.654 1.00 95.06 133 MET A N 1
ATOM 979 C CA . MET A 1 133 ? 2.947 -8.102 4.925 1.00 95.06 133 MET A CA 1
ATOM 980 C C . MET A 1 133 ? 4.251 -7.353 4.672 1.00 95.06 133 MET A C 1
ATOM 982 O O . MET A 1 133 ? 4.786 -7.405 3.563 1.00 95.06 133 MET A O 1
ATOM 986 N N . LEU A 1 134 ? 4.755 -6.697 5.710 1.00 94.25 134 LEU A N 1
ATOM 987 C CA . LEU A 1 134 ? 6.089 -6.118 5.731 1.00 94.25 134 LEU A CA 1
ATOM 988 C C . LEU A 1 134 ? 7.012 -7.003 6.572 1.00 94.25 134 LEU A C 1
ATOM 990 O O . LEU A 1 134 ? 6.688 -7.295 7.725 1.00 94.25 134 LEU A O 1
ATOM 994 N N . TYR A 1 135 ? 8.138 -7.408 5.999 1.00 90.75 135 TYR A N 1
ATOM 995 C CA . TYR A 1 135 ? 9.263 -7.995 6.713 1.00 90.75 135 TYR A CA 1
ATOM 996 C C . TYR A 1 135 ? 10.214 -6.876 7.123 1.00 90.75 135 TYR A C 1
ATOM 998 O O . TYR A 1 135 ? 10.756 -6.193 6.259 1.00 90.75 135 TYR A O 1
ATOM 1006 N N . GLY A 1 136 ? 10.386 -6.685 8.427 1.00 83.12 136 GLY A N 1
ATOM 1007 C CA . GLY A 1 136 ? 11.391 -5.774 8.959 1.00 83.12 136 GLY A CA 1
ATOM 1008 C C . GLY A 1 136 ? 12.796 -6.361 8.838 1.00 83.12 136 GLY A C 1
ATOM 1009 O O . GLY A 1 136 ? 12.972 -7.581 8.765 1.00 83.12 136 GLY A O 1
ATOM 1010 N N . ASP A 1 137 ? 13.804 -5.492 8.883 1.00 78.06 137 ASP A N 1
ATOM 1011 C CA . ASP A 1 137 ? 15.219 -5.892 8.877 1.00 78.06 137 ASP A CA 1
ATOM 1012 C C . ASP A 1 137 ? 15.598 -6.751 10.100 1.00 78.06 137 ASP A C 1
ATOM 1014 O O . ASP A 1 137 ? 16.564 -7.513 10.072 1.00 78.06 137 ASP A O 1
ATOM 1018 N N . ASP A 1 138 ? 14.807 -6.669 11.174 1.00 80.56 138 ASP A N 1
ATOM 1019 C CA . ASP A 1 138 ? 14.911 -7.485 12.385 1.00 80.56 138 ASP A CA 1
ATOM 1020 C C . ASP A 1 138 ? 14.290 -8.890 12.239 1.00 80.56 138 ASP A C 1
ATOM 1022 O O . ASP A 1 138 ? 14.294 -9.682 13.185 1.00 80.56 138 ASP A O 1
ATOM 1026 N N . GLY A 1 139 ? 13.750 -9.215 11.060 1.00 79.38 139 GLY A N 1
ATOM 1027 C CA . GLY A 1 139 ? 13.005 -10.445 10.799 1.00 79.38 139 GLY A CA 1
ATOM 1028 C C . GLY A 1 139 ? 11.575 -10.428 11.345 1.00 79.38 139 GLY A C 1
ATOM 1029 O O . GLY A 1 139 ? 10.877 -11.444 11.259 1.00 79.38 139 GLY A O 1
ATOM 1030 N N . GLY A 1 140 ? 11.124 -9.297 11.896 1.00 86.62 140 GLY A N 1
ATOM 1031 C CA . GLY A 1 140 ? 9.748 -9.071 12.306 1.00 86.62 140 GLY A CA 1
ATOM 1032 C C . GLY A 1 140 ? 8.797 -9.083 11.111 1.00 86.62 140 GLY A C 1
ATOM 1033 O O . GLY A 1 140 ? 9.173 -8.769 9.984 1.00 86.62 140 GLY A O 1
ATOM 1034 N N . ILE A 1 141 ? 7.542 -9.459 11.353 1.00 87.94 141 ILE A N 1
ATOM 1035 C CA . ILE A 1 141 ? 6.489 -9.452 10.334 1.00 87.94 141 ILE A CA 1
ATOM 1036 C C . ILE A 1 141 ? 5.359 -8.561 10.828 1.00 87.94 141 ILE A C 1
ATOM 1038 O O . ILE A 1 141 ? 4.826 -8.788 11.916 1.00 87.94 141 ILE A O 1
ATOM 1042 N N . ALA A 1 142 ? 4.970 -7.576 10.023 1.00 92.06 142 ALA A N 1
ATOM 1043 C CA . ALA A 1 142 ? 3.935 -6.616 10.376 1.00 92.06 142 ALA A CA 1
ATOM 1044 C C . ALA A 1 142 ? 2.830 -6.514 9.317 1.00 92.06 142 ALA A C 1
ATOM 1046 O O . ALA A 1 142 ? 3.067 -6.550 8.106 1.00 92.06 142 ALA A O 1
ATOM 1047 N N . THR A 1 143 ? 1.603 -6.318 9.802 1.00 93.25 143 THR A N 1
ATOM 1048 C CA . THR A 1 143 ? 0.437 -5.900 9.016 1.00 93.25 143 THR A CA 1
ATOM 1049 C C . THR A 1 143 ? -0.290 -4.801 9.779 1.00 93.25 143 THR A C 1
ATOM 1051 O O . THR A 1 143 ? -1.175 -5.086 10.584 1.00 93.25 143 THR A O 1
ATOM 1054 N N . SER A 1 144 ? 0.088 -3.549 9.536 1.00 95.75 144 SER A N 1
ATOM 1055 C CA . SER A 1 144 ? -0.441 -2.393 10.274 1.00 95.75 144 SER A CA 1
ATOM 1056 C C . SER A 1 144 ? -1.182 -1.415 9.366 1.00 95.75 144 SER A C 1
ATOM 1058 O O . SER A 1 144 ? -1.255 -0.224 9.657 1.00 95.75 144 SER A O 1
ATOM 1060 N N . PHE A 1 145 ? -1.721 -1.898 8.245 1.00 97.44 145 PHE A N 1
ATOM 1061 C CA . PHE A 1 145 ? -2.523 -1.068 7.355 1.00 97.44 145 PHE A CA 1
ATOM 1062 C C . PHE A 1 145 ? -3.820 -0.649 8.045 1.00 97.44 145 PHE A C 1
ATOM 1064 O O . PHE A 1 145 ? -4.556 -1.479 8.581 1.00 97.44 145 PHE A O 1
ATOM 1071 N N . THR A 1 146 ? -4.126 0.639 7.987 1.00 97.75 146 THR A N 1
ATOM 1072 C CA . THR A 1 146 ? -5.392 1.201 8.457 1.00 97.75 146 THR A CA 1
ATOM 1073 C C . THR A 1 146 ? -5.976 2.129 7.396 1.00 97.75 146 THR A C 1
ATOM 1075 O O . THR A 1 146 ? -5.285 2.568 6.479 1.00 97.75 146 THR A O 1
ATOM 1078 N N . GLY A 1 147 ? -7.282 2.371 7.445 1.00 97.19 147 GLY A N 1
ATOM 1079 C CA . GLY A 1 147 ? -7.992 3.167 6.450 1.00 97.19 147 GLY A CA 1
ATOM 1080 C C . GLY A 1 147 ? -8.845 4.249 7.082 1.00 97.19 147 GLY A C 1
ATOM 1081 O O . GLY A 1 147 ? -9.584 3.978 8.026 1.00 97.19 147 GLY A O 1
ATOM 1082 N N . LYS A 1 148 ? -8.811 5.455 6.518 1.00 96.88 148 LYS A N 1
ATOM 1083 C CA . LYS A 1 148 ? -9.736 6.542 6.862 1.00 96.88 148 LYS A CA 1
ATOM 1084 C C . LYS A 1 148 ? -10.721 6.755 5.727 1.00 96.88 148 LYS A C 1
ATOM 1086 O O . LYS A 1 148 ? -10.312 6.998 4.593 1.00 96.88 148 LYS A O 1
ATOM 1091 N N . LYS A 1 149 ? -12.018 6.677 6.022 1.00 95.38 149 LYS A N 1
ATOM 1092 C CA . LYS A 1 149 ? -13.064 6.929 5.025 1.00 95.38 149 LYS A CA 1
ATOM 1093 C C . LYS A 1 149 ? -13.017 8.397 4.601 1.00 95.38 149 LYS A C 1
ATOM 1095 O O . LYS A 1 149 ? -13.154 9.274 5.450 1.00 95.38 149 LYS A O 1
ATOM 1100 N N . LEU A 1 150 ? -12.846 8.651 3.306 1.00 93.94 150 LEU A N 1
ATOM 1101 C CA . LEU A 1 150 ? -12.971 9.996 2.734 1.00 93.94 150 LEU A CA 1
ATOM 1102 C C . LEU A 1 150 ? -14.397 10.242 2.245 1.00 93.94 150 LEU A C 1
ATOM 1104 O O . LEU A 1 150 ? -14.977 11.293 2.489 1.00 93.94 150 LEU A O 1
ATOM 1108 N N . GLN A 1 151 ? -14.970 9.229 1.601 1.00 92.75 151 GLN A N 1
ATOM 1109 C CA . GLN A 1 151 ? -16.343 9.204 1.115 1.00 92.75 151 GLN A CA 1
ATOM 1110 C C . GLN A 1 151 ? -16.808 7.752 0.966 1.00 92.75 151 GLN A C 1
ATOM 1112 O O . GLN A 1 151 ? -16.057 6.809 1.230 1.00 92.75 151 GLN A O 1
ATOM 1117 N N . ASP A 1 152 ? -18.057 7.548 0.561 1.00 90.00 152 ASP A N 1
ATOM 1118 C CA . ASP A 1 152 ? -18.563 6.205 0.287 1.00 90.00 152 ASP A CA 1
ATOM 1119 C C . ASP A 1 152 ? -17.731 5.519 -0.802 1.00 90.00 152 ASP A C 1
ATOM 1121 O O . ASP A 1 152 ? -17.590 6.016 -1.917 1.00 90.00 152 ASP A O 1
ATOM 1125 N N . GLY A 1 153 ? -17.151 4.370 -0.447 1.00 88.44 153 GLY A N 1
ATOM 1126 C CA . GLY A 1 153 ? -16.348 3.559 -1.359 1.00 88.44 153 GLY A CA 1
ATOM 1127 C C . GLY A 1 153 ? -14.913 4.037 -1.590 1.00 88.44 153 GLY A C 1
ATOM 1128 O O . GLY A 1 153 ? -14.257 3.455 -2.450 1.00 88.44 153 GLY A O 1
ATOM 1129 N N . VAL A 1 154 ? -14.413 5.043 -0.854 1.00 94.44 154 VAL A N 1
ATOM 1130 C CA . VAL A 1 154 ? -13.012 5.499 -0.939 1.00 94.44 154 VAL A CA 1
ATOM 1131 C C . VAL A 1 154 ? -12.414 5.714 0.449 1.00 94.44 154 VAL A C 1
ATOM 1133 O O . VAL A 1 154 ? -12.934 6.478 1.269 1.00 94.44 154 VAL A O 1
ATOM 1136 N N . TYR A 1 155 ? -11.276 5.069 0.683 1.00 96.75 155 TYR A N 1
ATOM 1137 C CA . TYR A 1 155 ? -10.508 5.151 1.917 1.00 96.75 155 TYR A CA 1
ATOM 1138 C C . TYR A 1 155 ? -9.077 5.588 1.610 1.00 96.75 155 TYR A C 1
ATOM 1140 O O . TYR A 1 155 ? -8.431 5.004 0.745 1.00 96.75 155 TYR A O 1
ATOM 1148 N N . ALA A 1 156 ? -8.571 6.583 2.335 1.00 97.50 156 ALA A N 1
ATOM 1149 C CA . ALA A 1 156 ? -7.142 6.878 2.365 1.00 97.50 156 ALA A CA 1
ATOM 1150 C C . ALA A 1 156 ? -6.424 5.818 3.202 1.00 97.50 156 ALA A C 1
ATOM 1152 O O . ALA A 1 156 ? -6.921 5.446 4.271 1.00 97.50 156 ALA A O 1
ATOM 1153 N N . LEU A 1 157 ? -5.288 5.325 2.709 1.00 98.06 157 LEU A N 1
ATOM 1154 C CA . LEU A 1 157 ? -4.520 4.268 3.357 1.00 98.06 157 LEU A CA 1
ATOM 1155 C C . LEU A 1 157 ? -3.445 4.861 4.275 1.00 98.06 157 LEU A C 1
ATOM 1157 O O . LEU A 1 157 ? -2.721 5.784 3.904 1.00 98.06 157 LEU A O 1
ATOM 1161 N N . PHE A 1 158 ? -3.329 4.294 5.466 1.00 98.31 158 PHE A N 1
ATOM 1162 C CA . PHE A 1 158 ? -2.377 4.681 6.496 1.00 98.31 158 PHE A CA 1
ATOM 1163 C C . PHE A 1 158 ? -1.617 3.457 7.003 1.00 98.31 158 PHE A C 1
ATOM 1165 O O . PHE A 1 158 ? -2.054 2.313 6.836 1.00 98.31 158 PHE A O 1
ATOM 1172 N N . TRP A 1 159 ? -0.473 3.708 7.630 1.00 97.50 159 TRP A N 1
ATOM 1173 C CA . TRP A 1 159 ? 0.309 2.694 8.321 1.00 97.50 159 TRP A CA 1
ATOM 1174 C C . TRP A 1 159 ? 0.420 3.034 9.800 1.00 97.50 159 TRP A C 1
ATOM 1176 O O . TRP A 1 159 ? 0.919 4.096 10.165 1.00 97.50 159 TRP A O 1
ATOM 1186 N N . ASN A 1 160 ? -0.033 2.108 10.644 1.00 95.44 160 ASN A N 1
ATOM 1187 C CA . ASN A 1 160 ? 0.021 2.200 12.100 1.00 95.44 160 ASN A CA 1
ATOM 1188 C C . ASN A 1 160 ? -0.602 3.491 12.676 1.00 95.44 160 ASN A C 1
ATOM 1190 O O . ASN A 1 160 ? -0.194 3.968 13.730 1.00 95.44 160 ASN A O 1
ATOM 1194 N N . GLU A 1 161 ? -1.585 4.060 11.975 1.00 96.25 161 GLU A N 1
ATOM 1195 C CA . GLU A 1 161 ? -2.392 5.181 12.456 1.00 96.25 161 GLU A CA 1
ATOM 1196 C C . GLU A 1 161 ? -3.659 4.636 13.108 1.00 96.25 161 GLU A C 1
ATOM 1198 O O . GLU A 1 161 ? -4.324 3.784 12.510 1.00 96.25 161 GLU A O 1
ATOM 1203 N N . THR A 1 162 ? -4.012 5.145 14.286 1.00 93.50 162 THR A N 1
ATOM 1204 C CA . THR A 1 162 ? -5.172 4.699 15.078 1.00 93.50 162 THR A CA 1
ATOM 1205 C C . THR A 1 162 ? -6.241 5.780 15.233 1.00 93.50 162 THR A C 1
ATOM 1207 O O . THR A 1 162 ? -7.392 5.470 15.546 1.00 93.50 162 THR A O 1
ATOM 1210 N N . GLU A 1 163 ? -5.910 7.048 14.983 1.00 93.81 163 GLU A N 1
ATOM 1211 C CA . GLU A 1 163 ? -6.845 8.152 15.155 1.00 93.81 163 GLU A CA 1
ATOM 1212 C C . GLU A 1 163 ? -7.795 8.286 13.959 1.00 93.81 163 GLU A C 1
ATOM 1214 O O . GLU A 1 163 ? -7.452 8.759 12.872 1.00 93.81 163 GLU A O 1
ATOM 1219 N N . GLY A 1 164 ? -9.053 7.888 14.166 1.00 92.69 164 GLY A N 1
ATOM 1220 C CA . GLY A 1 164 ? -10.105 8.022 13.153 1.00 92.69 164 GLY A CA 1
ATOM 1221 C C . GLY A 1 164 ? -9.917 7.113 11.933 1.00 92.69 164 GLY A C 1
ATOM 1222 O O . GLY A 1 164 ? -10.495 7.379 10.876 1.00 92.69 164 GLY A O 1
ATOM 1223 N N . THR A 1 165 ? -9.118 6.058 12.073 1.00 96.44 165 THR A N 1
ATOM 1224 C CA . THR A 1 165 ? -8.893 5.008 11.078 1.00 96.44 165 THR A CA 1
ATOM 1225 C C . THR A 1 165 ? -9.505 3.686 11.547 1.00 96.44 165 THR A C 1
ATOM 1227 O O . THR A 1 165 ? -9.839 3.503 12.717 1.00 96.44 165 THR A O 1
ATOM 1230 N N . VAL A 1 166 ? -9.664 2.742 10.620 1.00 95.50 166 VAL A N 1
ATOM 1231 C CA . VAL A 1 166 ? -10.048 1.354 10.916 1.00 95.50 166 VAL A CA 1
ATOM 1232 C C . VAL A 1 166 ? -8.985 0.384 10.398 1.00 95.50 166 VAL A C 1
ATOM 1234 O O . VAL A 1 166 ? -8.403 0.659 9.346 1.00 95.50 166 VAL A O 1
ATOM 1237 N N . PRO A 1 167 ? -8.714 -0.743 11.078 1.00 96.44 167 PRO A N 1
ATOM 1238 C CA . PRO A 1 167 ? -7.775 -1.751 10.592 1.00 96.44 167 PRO A CA 1
ATOM 1239 C C . PRO A 1 167 ? -8.179 -2.321 9.232 1.00 96.44 167 PRO A C 1
ATOM 1241 O O . PRO A 1 167 ? -9.353 -2.609 8.997 1.00 96.44 167 PRO A O 1
ATOM 1244 N N . LEU A 1 168 ? -7.197 -2.513 8.352 1.00 96.88 168 LEU A N 1
ATOM 1245 C CA . LEU A 1 168 ? -7.373 -3.090 7.025 1.00 96.88 168 LEU A CA 1
ATOM 1246 C C . LEU A 1 168 ? -6.395 -4.238 6.784 1.00 96.88 168 LEU A C 1
ATOM 1248 O O . LEU A 1 168 ? -5.261 -4.245 7.252 1.00 96.88 168 LEU A O 1
ATOM 1252 N N . THR A 1 169 ? -6.819 -5.194 5.965 1.00 97.00 169 THR A N 1
ATOM 1253 C CA . THR A 1 169 ? -5.950 -6.232 5.409 1.00 97.00 169 THR A CA 1
ATOM 1254 C C . THR A 1 169 ? -5.823 -6.034 3.907 1.00 97.00 169 THR A C 1
ATOM 1256 O O . THR A 1 169 ? -6.829 -6.025 3.197 1.00 97.00 169 THR A O 1
ATOM 1259 N N . LEU A 1 170 ? -4.594 -5.929 3.400 1.00 97.56 170 LEU A N 1
ATOM 1260 C CA . LEU A 1 170 ? -4.338 -5.907 1.961 1.00 97.56 170 LEU A CA 1
ATOM 1261 C C . LEU A 1 170 ? -4.090 -7.324 1.445 1.00 97.56 170 LEU A C 1
ATOM 1263 O O . LEU A 1 170 ? -3.305 -8.082 2.019 1.00 97.56 170 LEU A O 1
ATOM 1267 N N . ARG A 1 171 ? -4.758 -7.704 0.354 1.00 96.88 171 ARG A N 1
ATOM 1268 C CA . ARG A 1 171 ? -4.635 -9.038 -0.248 1.00 96.88 171 ARG A CA 1
ATOM 1269 C C . ARG A 1 171 ? -4.479 -8.959 -1.759 1.00 96.88 171 ARG A C 1
ATOM 1271 O O . ARG A 1 171 ? -5.077 -8.102 -2.393 1.00 96.88 171 ARG A O 1
ATOM 1278 N N . LYS A 1 172 ? -3.763 -9.919 -2.350 1.00 95.62 172 LYS A N 1
ATOM 1279 C CA . LYS A 1 172 ? -3.639 -10.077 -3.815 1.00 95.62 172 LYS A CA 1
ATOM 1280 C C . LYS A 1 172 ? -4.775 -10.861 -4.480 1.00 95.62 172 LYS A C 1
ATOM 1282 O O . LYS A 1 172 ? -4.637 -11.335 -5.603 1.00 95.62 172 LYS A O 1
ATOM 1287 N N . VAL A 1 173 ? -5.863 -11.091 -3.754 1.00 93.25 173 VAL A N 1
ATOM 1288 C CA . VAL A 1 173 ? -7.019 -11.857 -4.226 1.00 93.25 173 VAL A CA 1
ATOM 1289 C C . VAL A 1 173 ? -8.183 -10.890 -4.316 1.00 93.25 173 VAL A C 1
ATOM 1291 O O . VAL A 1 173 ? -8.484 -10.231 -3.327 1.00 93.25 173 VAL A O 1
ATOM 1294 N N . ALA A 1 174 ? -8.797 -10.804 -5.493 1.00 91.38 174 ALA A N 1
ATOM 1295 C CA . ALA A 1 174 ? -10.012 -10.030 -5.703 1.00 91.38 174 ALA A CA 1
ATOM 1296 C C . ALA A 1 174 ? -11.175 -10.619 -4.878 1.00 91.38 174 ALA A C 1
ATOM 1298 O O . ALA A 1 174 ? -11.186 -11.826 -4.605 1.00 91.38 174 ALA A O 1
ATOM 1299 N N . PRO A 1 175 ? -12.172 -9.815 -4.475 1.00 88.25 175 PRO A N 1
ATOM 1300 C CA . PRO A 1 175 ? -13.328 -10.334 -3.755 1.00 88.25 175 PRO A CA 1
ATOM 1301 C C . PRO A 1 175 ? -14.095 -11.349 -4.608 1.00 88.25 175 PRO A C 1
ATOM 1303 O O . PRO A 1 175 ? -14.293 -11.150 -5.804 1.00 88.25 175 PRO A O 1
ATOM 1306 N N . SER A 1 176 ? -14.580 -12.423 -3.977 1.00 76.88 176 SER A N 1
ATOM 1307 C CA . SER A 1 176 ? -15.320 -13.505 -4.648 1.00 76.88 176 SER A CA 1
ATOM 1308 C C . SER A 1 176 ? -16.664 -13.074 -5.250 1.00 76.88 176 SER A C 1
ATOM 1310 O O . SER A 1 176 ? -17.356 -13.901 -5.834 1.00 76.88 176 SER A O 1
ATOM 1312 N N . ASN A 1 177 ? -17.055 -11.806 -5.093 1.00 64.06 177 ASN A N 1
ATOM 1313 C CA . ASN A 1 177 ? -18.279 -11.261 -5.654 1.00 64.06 177 ASN A CA 1
ATOM 1314 C C . ASN A 1 177 ? -18.041 -9.819 -6.145 1.00 64.06 177 ASN A C 1
ATOM 1316 O O . ASN A 1 177 ? -17.770 -8.945 -5.318 1.00 64.06 177 ASN A O 1
ATOM 1320 N N . PRO A 1 178 ? -18.159 -9.530 -7.451 1.00 50.38 178 PRO A N 1
ATOM 1321 C CA . PRO A 1 178 ? -18.245 -8.162 -7.933 1.00 50.38 178 PRO A CA 1
ATOM 1322 C C . PRO A 1 178 ? -19.699 -7.699 -7.776 1.00 50.38 178 PRO A C 1
ATOM 1324 O O . PRO A 1 178 ? -20.566 -8.112 -8.539 1.00 50.38 178 PRO A O 1
ATOM 1327 N N . GLY A 1 179 ? -20.007 -6.869 -6.777 1.00 44.12 179 GLY A N 1
ATOM 1328 C CA . GLY A 1 179 ? -21.329 -6.242 -6.725 1.00 44.12 179 GLY A CA 1
ATOM 1329 C C . GLY A 1 179 ? -21.768 -5.738 -5.360 1.00 44.12 179 GLY A C 1
ATOM 1330 O O . GLY A 1 179 ? -21.976 -6.513 -4.427 1.00 44.12 179 GLY A O 1
ATOM 1331 N N . SER A 1 180 ? -21.998 -4.425 -5.300 1.00 44.12 180 SER A N 1
ATOM 1332 C CA . SER A 1 180 ? -22.881 -3.802 -4.321 1.00 44.12 180 SER A CA 1
ATOM 1333 C C . SER A 1 180 ? -24.231 -4.524 -4.308 1.00 44.12 180 SER A C 1
ATOM 1335 O O . SER A 1 180 ? -24.825 -4.781 -5.359 1.00 44.12 180 SER A O 1
ATOM 1337 N N . LYS A 1 181 ? -24.729 -4.837 -3.112 1.00 42.50 181 LYS A N 1
ATOM 1338 C CA . LYS A 1 181 ? -26.138 -5.171 -2.914 1.00 42.50 181 LYS A CA 1
ATOM 1339 C C . LYS A 1 181 ? -26.923 -3.884 -3.166 1.00 42.50 181 LYS A C 1
ATOM 1341 O O . LYS A 1 181 ? -27.028 -3.050 -2.273 1.00 42.50 181 LYS A O 1
ATOM 1346 N N . VAL A 1 182 ? -27.451 -3.722 -4.378 1.00 40.28 182 VAL A N 1
ATOM 1347 C CA . VAL A 1 182 ? -28.545 -2.777 -4.618 1.00 40.28 182 VAL A CA 1
ATOM 1348 C C . VAL A 1 182 ? -29.689 -3.224 -3.708 1.00 40.28 182 VAL A C 1
ATOM 1350 O O . VAL A 1 182 ? -30.179 -4.348 -3.840 1.00 40.28 182 VAL A O 1
ATOM 1353 N N . ARG A 1 183 ? -30.016 -2.391 -2.722 1.00 36.12 183 ARG A N 1
ATOM 1354 C CA . ARG A 1 183 ? -31.209 -2.514 -1.888 1.00 36.12 183 ARG A CA 1
ATOM 1355 C C . ARG A 1 183 ? -32.219 -1.481 -2.351 1.00 36.12 183 ARG A C 1
ATOM 1357 O O . ARG A 1 183 ? -31.775 -0.350 -2.641 1.00 36.12 183 ARG A O 1
#